Protein AF-A0A8T3X1F2-F1 (afdb_monomer_lite)

pLDDT: mean 77.16, std 10.31, range [45.75, 88.25]

Foldseek 3Di:
DVVVVLLVLLLVLLLQLLQVLLVVVVVVCVVVVHPDDVVVSVVSNVVLSVQLNVQSVVDPRDSVVSSVSSNVSVVVVVVVVCVVPVVVPPPPPPPPPDD

Sequence (99 aa):
MTELAIFMLTASAGFAGGLIRGLVGVLKQMRAGRKFRPRYFLLTLVMSGLIGLIAAMFVENDARFAVLAGYVGGDFIESLYKVRFREKYRPSNRKVRIP

Secondary structure (DSSP, 8-state):
-HHHHHHHHHHHHHHHHHHHHHHHHHHHHHHTTPPP-HHHHHHHHHHHHHHHHHHHHTS-S-HHHHHHHHHHHHHHHHHHHHHHTTTTT----------

Radius of gyration: 16.26 Å; chains: 1; bounding box: 48×30×37 Å

Structure (mmCIF, N/CA/C/O backbone):
data_AF-A0A8T3X1F2-F1
#
_entry.id   AF-A0A8T3X1F2-F1
#
loop_
_atom_site.group_PDB
_atom_site.id
_atom_site.type_symbol
_atom_site.label_atom_id
_atom_site.label_alt_id
_atom_site.label_comp_id
_atom_site.label_asym_id
_atom_site.label_entity_id
_atom_site.labe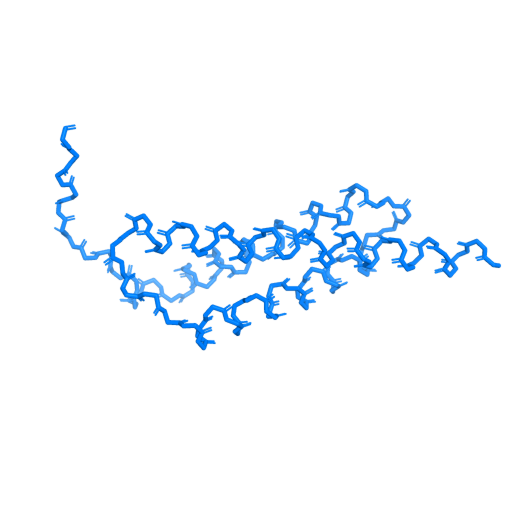l_seq_id
_atom_site.pdbx_PDB_ins_code
_atom_site.Cartn_x
_atom_site.Cartn_y
_atom_site.Cartn_z
_atom_site.occupancy
_atom_site.B_iso_or_equiv
_atom_site.auth_seq_id
_atom_site.auth_comp_id
_atom_site.auth_asym_id
_atom_site.auth_atom_id
_atom_site.pdbx_PDB_model_num
ATOM 1 N N . MET A 1 1 ? 21.633 -8.429 -18.172 1.00 59.72 1 MET A N 1
ATOM 2 C CA . MET A 1 1 ? 21.787 -7.712 -16.878 1.00 59.72 1 MET A CA 1
ATOM 3 C C . MET A 1 1 ? 20.743 -6.614 -16.682 1.00 59.72 1 MET A C 1
ATOM 5 O O . MET A 1 1 ? 20.344 -6.385 -15.550 1.00 59.72 1 MET A O 1
ATOM 9 N N . THR A 1 2 ? 20.269 -5.962 -17.747 1.00 76.12 2 THR A N 1
ATOM 10 C CA . THR A 1 2 ? 19.257 -4.892 -17.687 1.00 76.12 2 THR A CA 1
ATOM 11 C C . THR A 1 2 ? 17.869 -5.382 -17.264 1.00 76.12 2 THR A C 1
ATOM 13 O O . THR A 1 2 ? 17.245 -4.746 -16.425 1.00 76.12 2 THR A O 1
ATOM 16 N N . GLU A 1 3 ? 17.414 -6.539 -17.747 1.00 74.25 3 GLU A N 1
ATOM 17 C CA . GLU A 1 3 ? 16.069 -7.055 -17.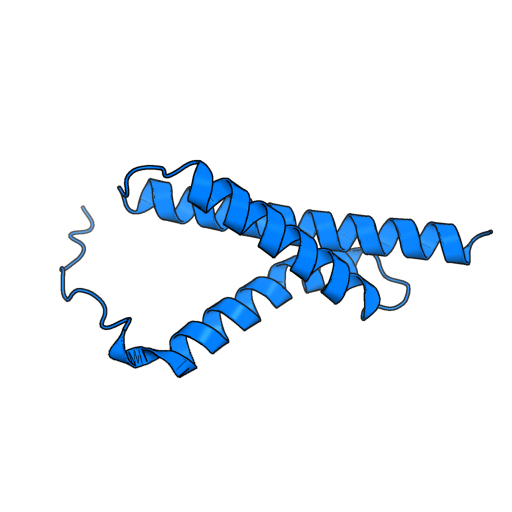428 1.00 74.25 3 GLU A CA 1
ATOM 18 C C . GLU A 1 3 ? 15.882 -7.393 -15.944 1.00 74.25 3 GLU A C 1
ATOM 20 O O . GLU A 1 3 ? 14.864 -7.049 -15.348 1.00 74.25 3 GLU A O 1
ATOM 25 N N . LEU A 1 4 ? 16.897 -7.989 -15.308 1.00 77.94 4 LEU A N 1
ATOM 26 C CA . LEU A 1 4 ? 16.855 -8.302 -13.878 1.00 77.94 4 LEU A CA 1
ATOM 27 C C . LEU A 1 4 ? 16.801 -7.026 -13.021 1.00 77.94 4 LEU A C 1
ATOM 29 O O . LEU A 1 4 ? 16.081 -6.970 -12.027 1.00 77.94 4 LEU A O 1
ATOM 33 N N . ALA A 1 5 ? 17.542 -5.988 -13.422 1.00 80.62 5 ALA A N 1
ATOM 34 C CA . ALA A 1 5 ? 17.546 -4.702 -12.734 1.00 80.62 5 ALA A CA 1
ATOM 35 C C . ALA A 1 5 ? 16.193 -3.988 -12.865 1.00 80.62 5 ALA A C 1
ATOM 37 O O . ALA A 1 5 ? 15.693 -3.445 -11.883 1.00 80.62 5 ALA A O 1
ATOM 38 N N . ILE A 1 6 ? 15.574 -4.039 -14.049 1.00 79.94 6 ILE A N 1
ATOM 39 C CA . ILE A 1 6 ? 14.245 -3.462 -14.277 1.00 79.94 6 ILE A CA 1
ATOM 40 C C . ILE A 1 6 ? 13.191 -4.213 -13.461 1.00 79.94 6 ILE A C 1
ATOM 42 O O . ILE A 1 6 ? 12.381 -3.572 -12.800 1.00 79.94 6 ILE A O 1
ATOM 46 N N . PHE A 1 7 ? 13.254 -5.546 -13.420 1.00 81.25 7 PHE A N 1
ATOM 47 C CA . PHE A 1 7 ? 12.361 -6.360 -12.596 1.00 81.25 7 PHE A CA 1
ATOM 48 C C . PHE A 1 7 ? 12.498 -6.051 -11.097 1.00 81.25 7 PHE A C 1
ATOM 50 O O . PHE A 1 7 ? 11.503 -5.891 -10.393 1.00 81.25 7 PHE A O 1
ATOM 57 N N . MET A 1 8 ? 13.727 -5.915 -10.586 1.00 82.31 8 MET A N 1
ATOM 58 C CA . MET A 1 8 ? 13.948 -5.526 -9.188 1.00 82.31 8 MET A CA 1
ATOM 59 C C . MET A 1 8 ? 13.445 -4.105 -8.892 1.00 82.31 8 MET A C 1
ATOM 61 O O . MET A 1 8 ? 12.895 -3.847 -7.815 1.00 82.31 8 MET A O 1
ATOM 65 N N . LEU A 1 9 ? 13.590 -3.184 -9.847 1.00 84.38 9 LEU A N 1
ATOM 66 C CA . LEU A 1 9 ? 13.096 -1.814 -9.737 1.00 84.38 9 LEU A CA 1
ATOM 67 C C . LEU A 1 9 ? 11.560 -1.764 -9.722 1.00 84.38 9 LEU A C 1
ATOM 69 O O . LEU A 1 9 ? 10.984 -1.107 -8.860 1.00 84.38 9 LEU A O 1
ATOM 73 N N . THR A 1 10 ? 10.884 -2.471 -10.630 1.00 83.75 10 THR A N 1
ATOM 74 C CA . THR A 1 10 ? 9.414 -2.505 -10.681 1.00 83.75 10 THR A CA 1
ATOM 75 C C . THR A 1 10 ? 8.835 -3.223 -9.464 1.00 83.75 10 THR A C 1
ATOM 77 O O . THR A 1 10 ? 7.890 -2.719 -8.858 1.00 83.75 10 THR A O 1
ATOM 80 N N . ALA A 1 11 ? 9.436 -4.333 -9.024 1.00 83.56 11 ALA A N 1
ATOM 81 C CA . ALA A 1 11 ? 9.014 -5.053 -7.823 1.00 83.56 11 ALA A CA 1
ATOM 82 C C . ALA A 1 11 ? 9.124 -4.187 -6.554 1.00 83.56 11 ALA A C 1
ATOM 84 O O . ALA A 1 11 ? 8.170 -4.088 -5.778 1.00 83.56 11 ALA A O 1
ATOM 85 N N . SER A 1 12 ? 10.260 -3.510 -6.353 1.00 84.94 12 SER A N 1
ATOM 86 C CA . SER A 1 12 ? 10.445 -2.603 -5.210 1.00 84.94 12 SER A CA 1
ATOM 87 C C . SER A 1 12 ? 9.522 -1.380 -5.279 1.00 84.94 12 SER A C 1
ATOM 89 O O . SER A 1 12 ? 8.972 -0.971 -4.254 1.00 84.94 12 SER A O 1
ATOM 91 N N . ALA A 1 13 ? 9.267 -0.853 -6.478 1.00 85.94 13 ALA A N 1
ATOM 92 C CA . ALA A 1 13 ? 8.299 0.210 -6.726 1.00 85.94 13 ALA A CA 1
ATOM 93 C C . ALA A 1 13 ? 6.861 -0.198 -6.346 1.00 85.94 13 ALA A C 1
ATOM 95 O O . ALA A 1 13 ? 6.195 0.514 -5.589 1.00 85.94 13 ALA A O 1
ATOM 96 N N . GLY A 1 14 ? 6.381 -1.364 -6.790 1.00 84.44 14 GLY A N 1
ATOM 97 C CA . GLY A 1 14 ? 5.055 -1.856 -6.403 1.00 84.44 14 GLY A CA 1
ATOM 98 C C . GLY A 1 14 ? 4.938 -2.152 -4.916 1.00 84.44 14 GLY A C 1
ATOM 99 O O . GLY A 1 14 ? 3.937 -1.789 -4.295 1.00 84.44 14 GLY A O 1
ATOM 100 N N . PHE A 1 15 ? 5.984 -2.723 -4.310 1.00 86.81 15 PHE A N 1
ATOM 101 C CA . PHE A 1 15 ? 6.052 -2.905 -2.861 1.00 86.81 15 PHE A CA 1
ATOM 102 C C . PHE A 1 15 ? 5.920 -1.569 -2.119 1.00 86.81 15 PHE A C 1
ATOM 104 O O . PHE A 1 15 ? 5.118 -1.458 -1.191 1.00 86.81 15 PHE A O 1
ATOM 111 N N . ALA A 1 16 ? 6.640 -0.532 -2.559 1.00 88.19 16 ALA A N 1
ATOM 112 C CA . ALA A 1 16 ? 6.553 0.809 -1.986 1.00 88.19 16 ALA A CA 1
ATOM 113 C C . ALA A 1 16 ? 5.138 1.401 -2.117 1.00 88.19 16 ALA A C 1
ATOM 115 O O . ALA A 1 16 ? 4.604 1.924 -1.137 1.00 88.19 16 ALA A O 1
ATOM 116 N N . GLY A 1 17 ? 4.488 1.251 -3.276 1.00 85.12 17 GLY A N 1
ATOM 117 C CA . GLY A 1 17 ? 3.084 1.638 -3.471 1.00 85.12 17 GLY A CA 1
ATOM 118 C C . GLY A 1 17 ? 2.130 0.920 -2.509 1.00 85.12 17 GLY A C 1
ATOM 119 O O . GLY A 1 17 ? 1.268 1.546 -1.883 1.00 85.12 17 GLY A O 1
ATOM 120 N N . GLY A 1 18 ? 2.348 -0.381 -2.309 1.00 86.25 18 GLY A N 1
ATOM 121 C CA . GLY A 1 18 ? 1.657 -1.188 -1.307 1.00 86.25 18 GLY A CA 1
ATOM 122 C C . GLY A 1 18 ? 1.875 -0.677 0.122 1.00 86.25 18 GLY A C 1
ATOM 123 O O . GLY A 1 18 ? 0.920 -0.517 0.882 1.00 86.25 18 GLY A O 1
ATOM 124 N N . LEU A 1 19 ? 3.104 -0.343 0.512 1.00 88.25 19 LEU A N 1
ATOM 125 C CA . LEU A 1 19 ? 3.383 0.196 1.848 1.00 88.25 19 LEU A CA 1
ATOM 126 C C . LEU A 1 19 ? 2.714 1.556 2.091 1.00 88.25 19 LEU A C 1
ATOM 128 O O . LEU A 1 19 ? 2.133 1.761 3.161 1.00 88.25 19 LEU A O 1
ATOM 132 N N . ILE A 1 20 ? 2.735 2.459 1.102 1.00 87.50 20 ILE A N 1
ATOM 133 C CA . ILE A 1 20 ? 2.075 3.775 1.178 1.00 87.50 20 ILE A CA 1
ATOM 134 C C . ILE A 1 20 ? 0.586 3.598 1.481 1.00 87.50 20 ILE A C 1
ATOM 136 O O . ILE A 1 20 ? 0.045 4.247 2.377 1.00 87.50 20 ILE A O 1
ATOM 140 N N . ARG A 1 21 ? -0.077 2.661 0.801 1.00 84.88 21 ARG A N 1
ATOM 141 C CA . ARG A 1 21 ? -1.475 2.326 1.078 1.00 84.88 21 ARG A CA 1
ATOM 142 C C . ARG A 1 21 ? -1.681 1.834 2.515 1.00 84.88 21 ARG A C 1
ATOM 144 O O . ARG A 1 21 ? -2.612 2.280 3.188 1.00 84.88 21 ARG A O 1
ATOM 151 N N . GLY A 1 22 ? -0.820 0.936 2.995 1.00 83.12 22 GLY A N 1
ATOM 152 C CA . GLY A 1 22 ? -0.872 0.433 4.371 1.00 83.12 22 GLY A CA 1
ATOM 153 C C . GLY A 1 22 ? -0.770 1.561 5.405 1.00 83.12 22 GLY A C 1
ATOM 154 O O . GLY A 1 22 ? -1.543 1.599 6.365 1.00 83.12 22 GLY A O 1
ATOM 155 N N . LEU A 1 23 ? 0.119 2.530 5.163 1.00 85.12 23 LEU A N 1
ATOM 156 C CA . LEU A 1 23 ? 0.280 3.735 5.983 1.00 85.12 23 LEU A CA 1
ATOM 157 C C . LEU A 1 23 ? -0.967 4.633 5.952 1.00 85.12 23 LEU A C 1
ATOM 159 O O . LEU A 1 23 ? -1.449 5.057 7.005 1.00 85.12 23 LEU A O 1
ATOM 163 N N . VAL A 1 24 ? -1.546 4.875 4.773 1.00 84.75 24 VAL A N 1
ATOM 164 C CA . VAL A 1 24 ? -2.800 5.639 4.634 1.00 84.75 24 VAL A CA 1
ATOM 165 C C . VAL A 1 24 ? -3.948 4.955 5.390 1.00 84.75 24 VAL A C 1
ATOM 167 O O . VAL A 1 24 ? -4.735 5.625 6.065 1.00 84.75 24 VAL A O 1
ATOM 170 N N . GLY A 1 25 ? -4.013 3.620 5.353 1.00 79.75 25 GLY A N 1
ATOM 171 C CA . GLY A 1 25 ? -4.981 2.825 6.113 1.00 79.75 25 GLY A CA 1
ATOM 172 C C . GLY A 1 25 ? -4.893 3.057 7.626 1.00 79.75 25 GLY A C 1
ATOM 173 O O . GLY A 1 25 ? -5.919 3.233 8.290 1.00 79.75 25 GLY A O 1
ATOM 174 N N . VAL A 1 26 ? -3.677 3.148 8.172 1.00 79.94 26 VAL A N 1
ATOM 175 C CA . VAL A 1 26 ? -3.459 3.497 9.586 1.00 79.94 26 VAL A CA 1
ATOM 176 C C . VAL A 1 26 ? -3.899 4.907 9.893 1.00 79.94 26 VAL A C 1
ATOM 178 O O . VAL A 1 26 ? -4.611 5.119 10.874 1.00 79.94 26 VAL A O 1
ATOM 181 N N . LEU A 1 27 ? -3.496 5.869 9.065 1.00 82.12 27 LEU A N 1
ATOM 182 C CA . LEU A 1 27 ? -3.811 7.272 9.296 1.00 82.12 27 LEU A CA 1
ATOM 183 C C . LEU A 1 27 ? -5.331 7.482 9.335 1.00 82.12 27 LEU A C 1
ATOM 185 O O . LEU A 1 27 ? -5.854 8.198 10.191 1.00 82.12 27 LEU A O 1
ATOM 189 N N . LYS A 1 28 ? -6.062 6.766 8.474 1.00 80.69 28 LYS A N 1
ATOM 190 C CA . LYS A 1 28 ? -7.527 6.711 8.472 1.00 80.69 28 LYS A CA 1
ATOM 191 C C . LYS A 1 28 ? -8.092 6.118 9.765 1.00 80.69 28 LYS A C 1
ATOM 193 O O . LYS A 1 28 ? -9.069 6.638 10.302 1.00 80.69 28 LYS A O 1
ATOM 198 N N . GLN A 1 29 ? -7.484 5.056 10.290 1.00 78.31 29 GLN A N 1
ATOM 199 C CA . GLN A 1 29 ? -7.910 4.431 11.542 1.00 78.31 29 GLN A CA 1
ATOM 200 C C . GLN A 1 29 ? -7.633 5.312 12.770 1.00 78.31 29 GLN A C 1
ATOM 202 O O . GLN A 1 29 ? -8.478 5.374 13.667 1.00 78.31 29 GLN A O 1
ATOM 207 N N . MET A 1 30 ? -6.504 6.026 12.783 1.00 77.38 30 MET A N 1
ATOM 208 C CA . MET A 1 30 ? -6.169 7.013 13.813 1.00 77.38 30 MET A CA 1
ATOM 209 C C . MET A 1 30 ? -7.152 8.188 13.793 1.00 77.38 30 MET A C 1
ATOM 211 O O . MET A 1 30 ? -7.701 8.536 14.835 1.00 77.38 30 MET A O 1
ATOM 215 N N . ARG A 1 31 ? -7.464 8.735 12.607 1.00 78.38 31 ARG A N 1
ATOM 216 C CA . ARG A 1 31 ? -8.484 9.791 12.446 1.00 78.38 31 ARG A CA 1
ATOM 217 C C . ARG A 1 31 ? -9.882 9.343 12.875 1.00 78.38 31 ARG A C 1
ATOM 219 O O . ARG A 1 31 ? -10.654 10.149 13.375 1.00 78.38 31 ARG A O 1
ATOM 226 N N . ALA A 1 32 ? -10.207 8.059 12.723 1.00 75.62 32 ALA A N 1
ATOM 227 C CA . ALA A 1 32 ? -11.483 7.495 13.163 1.00 75.62 32 ALA A CA 1
ATOM 228 C C . ALA A 1 32 ? -11.574 7.254 14.688 1.00 75.62 32 ALA A C 1
ATOM 230 O O . ALA A 1 32 ? -12.559 6.673 15.150 1.00 75.62 32 ALA A O 1
ATOM 231 N N . GLY A 1 33 ? -10.553 7.634 15.472 1.00 71.44 33 GLY A N 1
ATOM 232 C CA . GLY A 1 33 ? -10.540 7.487 16.932 1.00 71.44 33 GLY A CA 1
ATOM 233 C C . GLY A 1 33 ? -10.520 6.033 17.415 1.00 71.44 33 GLY A C 1
ATOM 234 O O . GLY A 1 33 ? -10.890 5.744 18.553 1.00 71.44 33 GLY A O 1
ATOM 235 N N . ARG A 1 34 ? -10.133 5.078 16.557 1.00 72.25 34 ARG A N 1
ATOM 236 C CA . ARG A 1 34 ? -10.052 3.661 16.936 1.00 72.25 34 ARG A CA 1
ATOM 237 C C . ARG A 1 34 ? -8.713 3.371 17.604 1.00 72.25 34 ARG A C 1
ATOM 239 O O . ARG A 1 34 ? -7.673 3.804 17.121 1.00 72.25 34 ARG A O 1
ATOM 246 N N . LYS A 1 35 ? -8.734 2.562 18.673 1.00 74.69 35 LYS A N 1
ATOM 247 C CA . LYS A 1 35 ? -7.515 2.086 19.349 1.00 74.69 35 LYS A CA 1
ATOM 248 C C . LYS A 1 35 ? -6.557 1.466 18.325 1.00 74.69 35 LYS A C 1
ATOM 250 O O . LYS A 1 35 ? -6.946 0.550 17.592 1.00 74.69 35 LYS A O 1
ATOM 255 N N . PHE A 1 36 ? -5.326 1.969 18.287 1.00 74.62 36 PHE A N 1
ATOM 256 C CA . PHE A 1 36 ? -4.272 1.448 17.425 1.00 74.62 36 PHE A CA 1
ATOM 257 C C . PHE A 1 36 ? -3.940 0.016 17.852 1.00 74.62 36 PHE A C 1
ATOM 259 O O . PHE A 1 36 ? -3.573 -0.238 18.999 1.00 74.62 36 PHE A O 1
ATOM 266 N N . ARG A 1 37 ? -4.131 -0.942 16.941 1.00 79.25 37 ARG A N 1
ATOM 267 C CA . ARG A 1 37 ? -3.790 -2.351 17.164 1.00 79.25 37 ARG A CA 1
ATOM 268 C C . ARG A 1 37 ? -2.537 -2.665 16.345 1.00 79.25 37 ARG A C 1
ATOM 270 O O . ARG A 1 37 ? -2.683 -2.954 15.158 1.00 79.25 37 ARG A O 1
ATOM 277 N N . PRO A 1 38 ? -1.333 -2.648 16.941 1.00 74.81 38 PRO A N 1
ATOM 278 C CA . PRO A 1 38 ? -0.077 -2.792 16.200 1.00 74.81 38 PRO A CA 1
ATOM 279 C C . PRO A 1 38 ? 0.011 -4.117 15.432 1.00 74.81 38 PRO A C 1
ATOM 281 O O . PRO A 1 38 ? 0.511 -4.144 14.316 1.00 74.81 38 PRO A O 1
ATOM 284 N N . ARG A 1 39 ? -0.572 -5.203 15.965 1.00 77.81 39 ARG A N 1
ATOM 285 C CA . ARG A 1 39 ? -0.674 -6.493 15.255 1.00 77.81 39 ARG A CA 1
ATOM 286 C C . ARG A 1 39 ? -1.494 -6.396 13.965 1.00 77.81 39 ARG A C 1
ATOM 288 O O . ARG A 1 39 ? -1.096 -6.929 12.939 1.00 77.81 39 ARG A O 1
ATOM 295 N N . TYR A 1 40 ? -2.633 -5.703 14.013 1.00 75.38 40 TYR A N 1
ATOM 296 C CA . TYR A 1 40 ? -3.499 -5.515 12.846 1.00 75.38 40 TYR A CA 1
ATOM 297 C C . TYR A 1 40 ? -2.851 -4.582 11.821 1.00 75.38 40 TYR A C 1
ATOM 299 O O . TYR A 1 40 ? -2.951 -4.817 10.620 1.00 75.38 40 TYR A O 1
ATOM 307 N N . PHE A 1 41 ? -2.140 -3.560 12.298 1.00 79.06 41 PHE A N 1
ATOM 308 C CA . PHE A 1 41 ? -1.333 -2.695 11.449 1.00 79.06 41 PHE A CA 1
ATOM 309 C C . PHE A 1 41 ? -0.250 -3.481 10.710 1.00 79.06 41 PHE A C 1
ATOM 311 O O . PHE A 1 41 ? -0.196 -3.407 9.489 1.00 79.06 41 PHE A O 1
ATOM 318 N N . LEU A 1 42 ? 0.561 -4.259 11.430 1.00 80.88 42 LEU A N 1
ATOM 319 C CA . LEU A 1 42 ? 1.658 -5.013 10.833 1.00 80.88 42 LEU A CA 1
ATOM 320 C C . LEU A 1 42 ? 1.143 -6.001 9.780 1.00 80.88 42 LEU A C 1
ATOM 322 O O . LEU A 1 42 ? 1.678 -6.055 8.679 1.00 80.88 42 LEU A O 1
ATOM 326 N N . LEU A 1 43 ? 0.046 -6.707 10.077 1.00 83.00 43 LEU A N 1
ATOM 327 C CA . LEU A 1 43 ? -0.617 -7.586 9.110 1.00 83.00 43 LEU A CA 1
ATOM 328 C C . LEU A 1 43 ? -1.107 -6.820 7.877 1.00 83.00 43 LEU A C 1
ATOM 330 O O . LEU A 1 43 ? -0.892 -7.268 6.757 1.00 83.00 43 LEU A O 1
ATOM 334 N N . THR A 1 44 ? -1.729 -5.654 8.0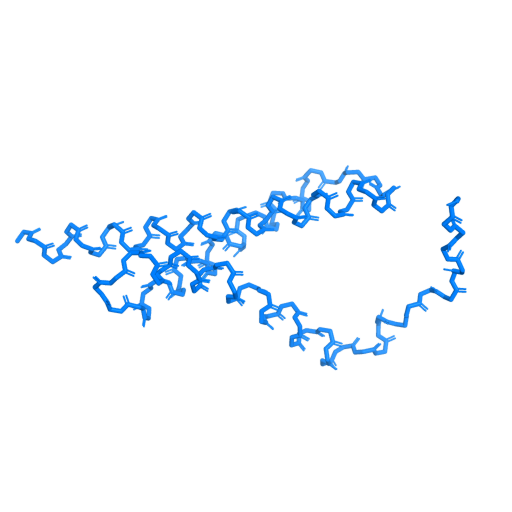68 1.00 82.44 44 THR A N 1
ATOM 335 C CA . THR A 1 44 ? -2.213 -4.825 6.953 1.00 82.44 44 THR A CA 1
ATOM 336 C C . THR A 1 44 ? -1.052 -4.316 6.100 1.00 82.44 44 THR A C 1
ATOM 338 O O . THR A 1 44 ? -1.138 -4.333 4.878 1.00 82.44 44 THR A O 1
ATOM 341 N N . LEU A 1 45 ? 0.047 -3.900 6.729 1.00 85.06 45 LEU A N 1
ATOM 342 C CA . LEU A 1 45 ? 1.234 -3.388 6.054 1.00 85.06 45 LEU A CA 1
ATOM 343 C C . LEU A 1 45 ? 1.930 -4.482 5.231 1.00 85.06 45 LEU A C 1
ATOM 345 O O . LEU A 1 45 ? 2.231 -4.262 4.061 1.00 85.06 45 LEU A O 1
ATOM 349 N N . VAL A 1 46 ? 2.107 -5.674 5.812 1.00 85.19 46 VAL A N 1
ATOM 350 C CA . VAL A 1 46 ? 2.693 -6.839 5.130 1.00 85.19 46 VAL A CA 1
ATOM 351 C C . VAL A 1 46 ? 1.817 -7.286 3.962 1.00 85.19 46 VAL A C 1
ATOM 353 O O . VAL A 1 46 ? 2.319 -7.459 2.855 1.00 85.19 46 VAL A O 1
ATOM 356 N N . MET A 1 47 ? 0.504 -7.414 4.171 1.00 84.44 47 MET A N 1
ATOM 357 C CA . MET A 1 47 ? -0.424 -7.809 3.106 1.00 84.44 47 MET A CA 1
ATOM 358 C C . MET A 1 47 ? -0.463 -6.783 1.975 1.00 84.44 47 MET A C 1
ATOM 360 O O . MET A 1 47 ? -0.454 -7.154 0.806 1.00 84.44 47 MET A O 1
ATOM 364 N N . SER A 1 48 ? -0.452 -5.492 2.308 1.00 85.12 48 SER A N 1
ATOM 365 C CA . SER A 1 48 ? -0.435 -4.420 1.314 1.00 85.12 48 SER A CA 1
ATOM 366 C C . SER A 1 48 ? 0.861 -4.416 0.498 1.00 85.12 48 SER A C 1
ATOM 368 O O . SER A 1 48 ? 0.814 -4.268 -0.720 1.00 85.12 48 SER A O 1
ATOM 370 N N . GLY A 1 49 ? 2.010 -4.656 1.136 1.00 85.31 49 GLY A N 1
ATOM 371 C CA . GLY A 1 49 ? 3.285 -4.839 0.441 1.00 85.31 49 GLY A CA 1
ATOM 372 C C . GLY A 1 49 ? 3.288 -6.054 -0.495 1.00 85.31 49 GLY A C 1
ATOM 373 O O . GLY A 1 49 ? 3.711 -5.934 -1.642 1.00 85.31 49 GLY A O 1
ATOM 374 N N . LEU A 1 50 ? 2.759 -7.202 -0.055 1.00 87.88 50 LEU A N 1
ATOM 375 C CA . LEU A 1 50 ? 2.641 -8.408 -0.889 1.00 87.88 50 LEU A CA 1
ATOM 376 C C . LEU A 1 50 ? 1.747 -8.183 -2.115 1.00 87.88 50 LEU A C 1
ATOM 378 O O . LEU A 1 50 ? 2.123 -8.553 -3.224 1.00 87.88 50 LEU A O 1
ATOM 382 N N . ILE A 1 51 ? 0.593 -7.534 -1.932 1.00 86.44 51 ILE A N 1
ATOM 383 C CA . ILE A 1 51 ? -0.295 -7.157 -3.042 1.00 86.44 51 ILE A CA 1
ATOM 384 C C . ILE A 1 51 ? 0.432 -6.206 -3.999 1.00 86.44 51 ILE A C 1
ATOM 386 O O . ILE A 1 51 ? 0.318 -6.359 -5.211 1.00 86.44 51 ILE A O 1
ATOM 390 N N . GLY A 1 52 ? 1.215 -5.266 -3.464 1.00 84.12 52 GLY A N 1
ATOM 391 C CA . GLY A 1 52 ? 2.042 -4.354 -4.249 1.00 84.12 52 GLY A CA 1
ATOM 392 C C . GLY A 1 52 ? 3.101 -5.054 -5.100 1.00 84.12 52 GLY A C 1
ATOM 393 O O . GLY A 1 52 ? 3.259 -4.723 -6.273 1.00 84.12 52 GLY A O 1
ATOM 394 N N . LEU A 1 53 ? 3.779 -6.059 -4.540 1.00 84.94 53 LEU A N 1
ATOM 395 C CA . LEU A 1 53 ? 4.729 -6.904 -5.273 1.00 84.94 53 LEU A CA 1
ATOM 396 C C . LEU A 1 53 ? 4.046 -7.675 -6.399 1.00 84.94 53 LEU A C 1
ATOM 398 O O . LEU A 1 53 ? 4.536 -7.666 -7.523 1.00 84.94 53 LEU A O 1
ATOM 402 N N . ILE A 1 54 ? 2.907 -8.307 -6.106 1.00 84.12 54 ILE A N 1
ATOM 403 C CA . ILE A 1 54 ? 2.139 -9.049 -7.109 1.00 84.12 54 ILE A CA 1
ATOM 404 C C . ILE A 1 54 ? 1.698 -8.101 -8.226 1.00 84.12 54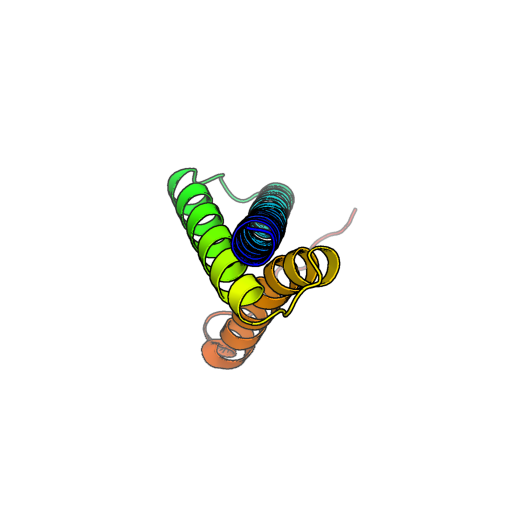 ILE A C 1
ATOM 406 O O . ILE A 1 54 ? 1.905 -8.408 -9.391 1.00 84.12 54 ILE A O 1
ATOM 410 N N . ALA A 1 55 ? 1.158 -6.928 -7.889 1.00 82.94 55 ALA A N 1
ATOM 411 C CA . ALA A 1 55 ? 0.724 -5.940 -8.873 1.00 82.94 55 ALA A CA 1
ATOM 412 C C . ALA A 1 55 ? 1.876 -5.458 -9.770 1.00 82.94 55 ALA A C 1
ATOM 414 O O . ALA A 1 55 ? 1.685 -5.322 -10.975 1.00 82.94 55 ALA A O 1
ATOM 415 N N . ALA A 1 56 ? 3.076 -5.263 -9.216 1.00 82.19 56 ALA A N 1
ATOM 416 C CA . ALA A 1 56 ? 4.260 -4.904 -9.995 1.00 82.19 56 ALA A CA 1
ATOM 417 C C . ALA A 1 56 ? 4.699 -5.981 -10.993 1.00 82.19 56 ALA A C 1
ATOM 419 O O . ALA A 1 56 ? 5.225 -5.629 -12.044 1.00 82.19 56 ALA A O 1
ATOM 420 N N . MET A 1 57 ? 4.473 -7.267 -10.705 1.00 81.00 57 MET A N 1
ATOM 421 C CA . MET A 1 57 ? 4.799 -8.350 -11.645 1.00 81.00 57 MET A CA 1
ATOM 422 C C . MET A 1 57 ? 3.944 -8.304 -12.918 1.00 81.00 57 MET A C 1
ATOM 424 O O . MET A 1 57 ? 4.368 -8.816 -13.947 1.00 81.00 57 MET A O 1
ATOM 428 N N . PHE A 1 58 ? 2.761 -7.684 -12.857 1.00 79.94 58 PHE A N 1
ATOM 429 C CA . PHE A 1 58 ? 1.871 -7.505 -14.008 1.00 79.94 58 PHE A CA 1
ATOM 430 C C . PHE A 1 58 ? 2.119 -6.198 -14.774 1.00 79.94 58 PHE A C 1
ATOM 432 O O . PHE A 1 58 ? 1.469 -5.964 -15.791 1.00 79.94 58 PHE A O 1
ATOM 439 N N . VAL A 1 59 ? 3.025 -5.335 -14.302 1.00 78.06 59 VAL A N 1
ATOM 440 C CA . VAL A 1 59 ? 3.364 -4.076 -14.973 1.00 78.06 59 VAL A CA 1
ATOM 441 C C . VAL A 1 59 ? 4.692 -4.233 -15.700 1.00 78.06 59 VAL A C 1
ATOM 443 O O . VAL A 1 59 ? 5.750 -4.353 -15.083 1.00 78.06 59 VAL A O 1
ATOM 446 N N . GLU A 1 60 ? 4.646 -4.188 -17.027 1.00 73.62 60 GLU A N 1
ATOM 447 C CA . GLU A 1 60 ? 5.851 -4.252 -17.849 1.00 73.62 60 GLU A CA 1
ATOM 448 C C . GLU A 1 60 ? 6.599 -2.914 -17.857 1.00 73.62 60 GLU A C 1
ATOM 450 O O . GLU A 1 60 ? 6.032 -1.870 -18.171 1.00 73.62 60 GLU A O 1
ATOM 455 N N . ASN A 1 61 ? 7.898 -2.975 -17.541 1.00 65.69 61 ASN A N 1
ATOM 456 C CA . ASN A 1 61 ? 8.938 -1.971 -17.814 1.00 65.69 61 ASN A CA 1
ATOM 457 C C . ASN A 1 61 ? 8.696 -0.511 -17.372 1.00 65.69 61 ASN A C 1
ATOM 459 O O . ASN A 1 61 ? 9.527 0.347 -17.667 1.00 65.69 61 ASN A O 1
ATOM 463 N N . 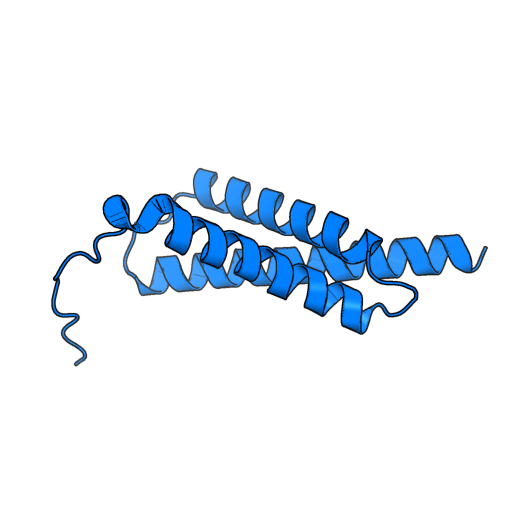ASP A 1 62 ? 7.646 -0.212 -16.605 1.00 79.19 62 ASP A N 1
ATOM 464 C CA . ASP A 1 62 ? 7.419 1.121 -16.046 1.00 79.19 62 ASP A CA 1
ATOM 465 C C . ASP A 1 62 ? 7.250 1.079 -14.520 1.00 79.19 62 ASP A C 1
ATOM 467 O O . ASP A 1 62 ? 6.205 0.731 -13.964 1.00 79.19 62 ASP A O 1
ATOM 471 N N . ALA A 1 63 ? 8.311 1.487 -13.820 1.00 75.69 63 ALA A N 1
ATOM 472 C CA . ALA A 1 63 ? 8.327 1.569 -12.365 1.00 75.69 63 ALA A CA 1
ATOM 473 C C . ALA A 1 63 ? 7.276 2.547 -11.814 1.00 75.69 63 ALA A C 1
ATOM 475 O O . ALA A 1 63 ? 6.760 2.327 -10.720 1.00 75.69 63 ALA A O 1
ATOM 476 N N . ARG A 1 64 ? 6.907 3.601 -12.555 1.00 79.38 64 ARG A N 1
ATOM 477 C CA . ARG A 1 64 ? 5.877 4.561 -12.125 1.00 79.38 64 ARG A CA 1
ATOM 478 C C . ARG A 1 64 ? 4.513 3.887 -12.102 1.00 79.38 64 ARG A C 1
ATOM 480 O O . ARG A 1 64 ? 3.784 4.009 -11.117 1.00 79.38 64 ARG A O 1
ATOM 487 N N . PHE A 1 65 ? 4.202 3.124 -13.148 1.00 80.44 65 PHE A N 1
ATOM 488 C CA . PHE A 1 65 ? 2.989 2.313 -13.181 1.00 80.44 65 PHE A CA 1
ATOM 489 C C . PHE A 1 65 ? 3.015 1.206 -12.129 1.00 80.44 65 PHE A C 1
ATOM 491 O O . PHE A 1 65 ? 1.975 0.939 -11.539 1.00 80.44 65 PHE A O 1
ATOM 498 N N . ALA A 1 66 ? 4.175 0.621 -11.817 1.00 80.94 66 ALA A N 1
ATOM 499 C CA . ALA A 1 66 ? 4.286 -0.401 -10.779 1.00 80.94 66 ALA A CA 1
ATOM 500 C C . ALA A 1 66 ? 3.917 0.144 -9.384 1.00 80.94 66 ALA A C 1
ATOM 502 O O . ALA A 1 66 ? 3.132 -0.486 -8.672 1.00 80.94 66 ALA A O 1
ATOM 503 N N . VAL A 1 67 ? 4.393 1.348 -9.015 1.00 78.62 67 VAL A N 1
ATOM 504 C CA . VAL A 1 67 ? 3.980 2.026 -7.764 1.00 78.62 67 VAL A CA 1
ATOM 505 C C . VAL A 1 67 ? 2.464 2.237 -7.734 1.00 78.62 67 VAL A C 1
ATOM 507 O O . VAL A 1 67 ? 1.805 1.916 -6.740 1.00 78.62 67 VAL A O 1
ATOM 510 N N . LEU A 1 68 ? 1.901 2.782 -8.818 1.00 84.25 68 LEU A N 1
ATOM 511 C CA . LEU A 1 68 ? 0.470 3.073 -8.912 1.00 84.25 68 LEU A CA 1
ATOM 512 C C . LEU A 1 68 ? -0.367 1.795 -8.842 1.00 84.25 68 LEU A C 1
ATOM 514 O O . LEU A 1 68 ? -1.342 1.750 -8.097 1.00 84.25 68 LEU A O 1
ATOM 518 N N . ALA A 1 69 ? 0.040 0.745 -9.552 1.00 84.44 69 ALA A N 1
ATOM 519 C CA . ALA A 1 69 ? -0.618 -0.552 -9.544 1.00 84.44 69 ALA A CA 1
ATOM 520 C C . ALA A 1 69 ? -0.618 -1.168 -8.141 1.00 84.44 69 ALA A C 1
ATOM 522 O O . ALA A 1 69 ? -1.649 -1.673 -7.699 1.00 84.44 69 ALA A O 1
ATOM 523 N N . GLY A 1 70 ? 0.487 -1.058 -7.397 1.00 82.81 70 GLY A N 1
ATOM 524 C CA . GLY A 1 70 ? 0.543 -1.532 -6.016 1.00 82.81 70 GLY A CA 1
ATOM 525 C C . GLY A 1 70 ? -0.370 -0.753 -5.065 1.00 82.81 70 GLY A C 1
ATOM 526 O O . GLY A 1 70 ? -1.069 -1.349 -4.243 1.00 82.81 70 GLY A O 1
ATOM 527 N N . TYR A 1 71 ? -0.429 0.574 -5.204 1.00 84.75 71 TYR A N 1
ATOM 528 C CA . TYR A 1 71 ? -1.309 1.415 -4.387 1.00 84.75 71 TYR A CA 1
ATOM 529 C C . TYR A 1 71 ? -2.800 1.193 -4.707 1.00 84.75 71 TYR A C 1
ATOM 531 O O . TYR A 1 71 ? -3.614 0.977 -3.802 1.00 84.75 71 TYR A O 1
ATOM 539 N N . VAL A 1 72 ? -3.159 1.214 -5.995 1.00 85.56 72 VAL A N 1
ATOM 540 C CA . VAL A 1 72 ? -4.540 1.075 -6.487 1.00 85.56 72 VAL A CA 1
ATOM 541 C C . VAL A 1 72 ? -5.044 -0.359 -6.342 1.00 85.56 72 VAL A C 1
ATOM 543 O O . VAL A 1 72 ? -6.194 -0.561 -5.960 1.00 85.56 72 VAL A O 1
ATOM 546 N N . GLY A 1 73 ? -4.195 -1.364 -6.571 1.00 79.62 73 GLY A N 1
ATOM 547 C CA . GLY A 1 73 ? -4.563 -2.780 -6.484 1.00 79.62 73 GLY A CA 1
ATOM 548 C C . GLY A 1 73 ? -5.060 -3.176 -5.096 1.00 79.62 73 GLY A C 1
ATOM 549 O O . GLY A 1 73 ? -6.070 -3.868 -4.960 1.00 79.62 73 GLY A O 1
ATOM 550 N N . GLY A 1 74 ? -4.430 -2.659 -4.040 1.00 78.31 74 GLY A N 1
ATOM 551 C CA . GLY A 1 74 ? -4.953 -2.872 -2.697 1.00 78.31 74 GLY A CA 1
ATOM 552 C C . GLY A 1 74 ? -6.324 -2.212 -2.483 1.00 78.31 74 GLY A C 1
ATOM 553 O O . GLY A 1 74 ? -7.153 -2.766 -1.757 1.00 78.31 74 GLY A O 1
ATOM 554 N N . ASP A 1 75 ? -6.578 -1.043 -3.090 1.00 82.12 75 ASP A N 1
ATOM 555 C CA . ASP A 1 75 ? -7.847 -0.299 -2.945 1.00 82.12 75 ASP A CA 1
ATOM 556 C C . ASP A 1 75 ? -8.988 -0.968 -3.681 1.00 82.12 75 ASP A C 1
ATOM 558 O O . ASP A 1 75 ? -10.108 -1.058 -3.172 1.00 82.12 75 ASP A O 1
ATOM 562 N N . PHE A 1 76 ? -8.657 -1.531 -4.835 1.00 82.50 76 PHE A N 1
ATOM 563 C CA . PHE A 1 76 ? -9.532 -2.390 -5.595 1.00 82.50 76 PHE A CA 1
ATOM 564 C C . PHE A 1 76 ? -9.988 -3.597 -4.764 1.00 82.50 76 PHE A C 1
ATOM 566 O O . PHE A 1 76 ? -11.191 -3.822 -4.636 1.00 82.50 76 PHE A O 1
ATOM 573 N N . ILE A 1 77 ? -9.065 -4.317 -4.109 1.00 79.62 77 ILE A N 1
ATOM 574 C CA . ILE A 1 77 ? -9.410 -5.463 -3.246 1.00 79.62 77 ILE A CA 1
ATOM 575 C C . ILE A 1 77 ? -10.278 -5.030 -2.055 1.00 79.62 77 ILE A C 1
ATOM 577 O O . ILE A 1 77 ? -11.260 -5.701 -1.731 1.00 79.62 77 ILE A O 1
ATOM 581 N N . GLU A 1 78 ? -9.969 -3.902 -1.408 1.00 80.19 78 GLU A N 1
ATOM 582 C CA . GLU A 1 78 ? -10.794 -3.386 -0.305 1.00 80.19 78 GLU A CA 1
ATOM 583 C C . GLU A 1 78 ? -12.207 -3.019 -0.775 1.00 80.19 78 GLU A C 1
ATOM 585 O O . GLU A 1 78 ? -13.192 -3.306 -0.089 1.00 80.19 78 GLU A O 1
ATOM 590 N N . SER A 1 79 ? -12.318 -2.393 -1.943 1.00 81.31 79 SER A N 1
ATOM 591 C CA . SER A 1 79 ? -13.597 -2.015 -2.537 1.00 81.31 79 SER A CA 1
ATOM 592 C C . SER A 1 79 ? -14.415 -3.246 -2.925 1.00 81.31 79 SER A C 1
ATOM 594 O O . SER A 1 79 ? -15.597 -3.324 -2.586 1.00 81.31 79 SER A O 1
ATOM 596 N N . LEU A 1 80 ? -13.780 -4.258 -3.521 1.00 82.12 80 LEU A N 1
ATOM 597 C CA . LEU A 1 80 ? -14.410 -5.532 -3.861 1.00 82.12 80 LEU A CA 1
ATOM 598 C C . LEU A 1 80 ? -14.905 -6.267 -2.606 1.00 82.12 80 LEU A C 1
ATOM 600 O O . LEU A 1 80 ? -16.034 -6.760 -2.574 1.00 82.12 80 LEU A O 1
ATOM 604 N N . TYR A 1 81 ? -14.104 -6.268 -1.535 1.00 80.50 81 TYR A N 1
ATOM 605 C CA . TYR A 1 81 ? -14.491 -6.837 -0.244 1.00 80.50 81 TYR A CA 1
ATOM 606 C C . TYR A 1 81 ? -15.726 -6.132 0.340 1.00 80.50 81 TYR A C 1
ATOM 608 O O . TYR A 1 81 ? -16.672 -6.788 0.777 1.00 80.50 81 TYR A O 1
ATOM 616 N N . LYS A 1 82 ? -15.779 -4.795 0.299 1.00 76.50 82 LYS A N 1
ATOM 617 C CA . LYS A 1 82 ? -16.946 -4.030 0.775 1.00 76.50 82 LYS A CA 1
ATOM 618 C C . LYS A 1 82 ? -18.214 -4.324 -0.024 1.00 76.50 82 LYS A C 1
ATOM 620 O O . LYS A 1 82 ? -19.281 -4.431 0.577 1.00 76.50 82 LYS A O 1
ATOM 625 N N . VAL A 1 83 ? -18.106 -4.457 -1.347 1.00 81.62 83 VAL A N 1
ATOM 626 C CA . VAL A 1 83 ? -19.243 -4.809 -2.213 1.00 81.62 83 VAL A CA 1
ATOM 627 C C . VAL A 1 83 ? -19.731 -6.223 -1.895 1.00 81.62 83 VAL A C 1
ATOM 629 O O . VAL A 1 83 ? -20.927 -6.426 -1.690 1.00 81.62 83 VAL A O 1
ATOM 632 N N . ARG A 1 84 ? -18.815 -7.193 -1.772 1.00 80.44 84 ARG A N 1
ATOM 633 C CA . ARG A 1 84 ? -19.158 -8.604 -1.539 1.00 80.44 84 ARG A CA 1
ATOM 634 C C . ARG A 1 84 ? -19.746 -8.882 -0.152 1.00 80.44 84 ARG A C 1
ATOM 636 O O . ARG A 1 84 ? -20.581 -9.779 -0.033 1.00 80.44 84 ARG A O 1
ATOM 643 N N . PHE A 1 85 ? -19.320 -8.143 0.876 1.00 79.62 85 PHE A N 1
ATOM 644 C CA . PHE A 1 85 ? -19.696 -8.355 2.284 1.00 79.62 85 PHE A CA 1
ATOM 645 C C . PHE A 1 85 ? -20.499 -7.187 2.882 1.00 79.62 85 PHE A C 1
ATOM 647 O O . PHE A 1 85 ? -20.394 -6.886 4.076 1.00 79.62 85 PHE A O 1
ATOM 654 N N . ARG A 1 86 ? -21.319 -6.528 2.056 1.00 63.59 86 ARG A N 1
ATOM 655 C CA . ARG A 1 86 ? -22.071 -5.307 2.392 1.00 63.59 86 ARG A CA 1
ATOM 656 C C . ARG A 1 86 ? -22.895 -5.399 3.686 1.00 63.59 86 ARG A C 1
ATOM 658 O O . ARG A 1 86 ? -22.955 -4.423 4.425 1.00 63.59 86 ARG A O 1
ATOM 665 N N . GLU A 1 87 ? -23.468 -6.561 4.010 1.00 61.69 87 GLU A N 1
ATOM 666 C CA . GLU A 1 87 ? -24.259 -6.777 5.240 1.00 61.69 87 GLU A CA 1
ATOM 667 C C . GLU A 1 87 ? -23.429 -6.692 6.529 1.00 61.69 87 GLU A C 1
ATOM 669 O O . GLU A 1 87 ? -23.916 -6.208 7.550 1.00 61.69 87 GLU A O 1
ATOM 674 N N . LYS A 1 88 ? -22.144 -7.070 6.482 1.00 56.34 88 LYS A N 1
ATOM 675 C CA . LYS A 1 88 ? -21.216 -6.958 7.622 1.00 56.34 88 LYS A CA 1
ATOM 676 C C . LYS A 1 88 ? -20.698 -5.525 7.813 1.00 56.34 88 LYS A C 1
ATOM 678 O O . LYS A 1 88 ? -20.270 -5.163 8.906 1.00 56.34 88 LYS A O 1
ATOM 683 N N . TYR A 1 89 ? -20.783 -4.703 6.764 1.00 56.75 89 TYR A N 1
ATOM 684 C CA . TYR A 1 89 ? -20.459 -3.274 6.749 1.00 56.75 89 TYR A CA 1
ATOM 685 C C . TYR A 1 89 ? -21.717 -2.406 6.664 1.00 56.75 89 TYR A C 1
ATOM 687 O O . TYR A 1 89 ? -21.732 -1.407 5.945 1.00 56.75 89 TYR A O 1
ATOM 695 N N . ARG A 1 90 ? -22.775 -2.721 7.424 1.00 52.03 90 ARG A N 1
ATOM 696 C CA . ARG A 1 90 ? -23.798 -1.706 7.701 1.00 52.03 90 ARG A CA 1
ATOM 697 C C . ARG A 1 90 ? -23.062 -0.524 8.347 1.00 52.03 90 ARG A C 1
ATOM 699 O O . ARG A 1 90 ? -22.491 -0.714 9.426 1.00 52.03 90 ARG A O 1
ATOM 706 N N . PRO A 1 91 ? -22.989 0.663 7.712 1.00 52.81 91 PRO A N 1
ATOM 707 C CA . PRO A 1 91 ? -22.401 1.808 8.376 1.00 52.81 91 PRO A CA 1
ATOM 708 C C . PRO A 1 91 ? -23.193 1.976 9.666 1.00 52.81 91 PRO A C 1
ATOM 710 O O . PRO A 1 91 ? -24.425 2.029 9.653 1.00 52.81 91 PRO A O 1
ATOM 713 N N . SER A 1 92 ? -22.493 1.948 10.801 1.00 53.00 92 SER A N 1
ATOM 714 C CA . SER A 1 92 ? -23.088 2.387 12.053 1.00 53.00 92 SER A CA 1
ATOM 715 C C . SER A 1 92 ? -23.711 3.740 11.740 1.00 53.00 92 SER A C 1
ATOM 717 O O . SER A 1 92 ? -23.004 4.639 11.287 1.00 53.00 92 SER A O 1
ATOM 719 N N . ASN A 1 93 ? -25.029 3.857 11.908 1.00 50.38 93 ASN A N 1
ATOM 720 C CA . ASN A 1 93 ? -25.825 5.048 11.597 1.00 50.38 93 ASN A CA 1
ATOM 721 C C . ASN A 1 93 ? -25.507 6.204 12.572 1.00 50.38 93 ASN A C 1
ATOM 723 O O . ASN A 1 93 ? -26.372 6.975 12.980 1.00 50.38 93 ASN A O 1
ATOM 727 N N . ARG A 1 94 ? -24.259 6.276 13.039 1.00 55.97 94 ARG A N 1
ATOM 728 C CA . ARG A 1 94 ? -23.746 7.277 13.946 1.00 55.97 94 ARG A CA 1
ATOM 729 C C . ARG A 1 94 ? -23.504 8.512 13.098 1.00 55.97 94 ARG A C 1
ATOM 731 O O . ARG A 1 94 ? -22.531 8.564 12.350 1.00 55.97 94 ARG A O 1
ATOM 73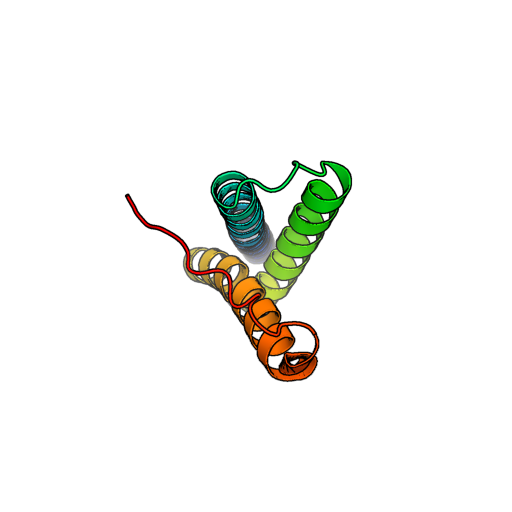8 N N . LYS A 1 95 ? -24.420 9.478 13.199 1.00 47.66 95 LYS A N 1
ATOM 739 C CA . LYS A 1 95 ? -24.226 10.839 12.693 1.00 47.66 95 LYS A CA 1
ATOM 740 C C . LYS A 1 95 ? -22.834 11.295 13.132 1.00 47.66 95 LYS A C 1
ATOM 742 O O . LYS A 1 95 ? -22.594 11.488 14.323 1.00 47.66 95 LYS A O 1
ATOM 747 N N . VAL A 1 96 ? -21.901 11.383 12.190 1.00 60.41 96 VAL A N 1
ATOM 748 C CA . VAL A 1 96 ? -20.604 12.001 12.446 1.00 60.41 96 VAL A CA 1
ATOM 749 C C . VAL A 1 96 ? -20.917 13.478 12.620 1.00 60.41 96 VAL A C 1
ATOM 751 O O . VAL A 1 96 ? -21.240 14.158 11.652 1.00 60.41 96 VAL A O 1
ATOM 754 N N . ARG A 1 97 ? -20.941 13.943 13.872 1.00 45.75 97 ARG A N 1
ATOM 755 C CA . ARG A 1 97 ? -21.038 15.367 14.178 1.00 45.75 97 ARG A CA 1
ATOM 756 C C . ARG A 1 97 ? -19.706 15.978 13.764 1.00 45.75 97 ARG A C 1
ATOM 758 O O . ARG A 1 97 ? -18.717 15.830 14.475 1.00 45.75 97 ARG A O 1
ATOM 765 N N . ILE A 1 98 ? -19.684 16.542 12.566 1.00 52.59 98 ILE A N 1
ATOM 766 C CA . ILE A 1 98 ? -18.595 17.392 12.102 1.00 52.59 98 ILE A CA 1
ATOM 767 C C . ILE A 1 98 ? -18.763 18.711 12.877 1.00 52.59 98 ILE A C 1
ATOM 769 O O . ILE A 1 98 ? -19.894 19.208 12.903 1.00 52.59 98 ILE A O 1
ATOM 773 N N . PRO A 1 99 ? -17.742 19.182 13.615 1.00 56.03 99 PRO A N 1
ATOM 774 C CA . PRO A 1 99 ? -17.781 20.496 14.251 1.00 56.03 99 PRO A CA 1
ATOM 775 C C . PRO A 1 99 ? -17.873 21.617 13.213 1.00 56.03 99 PRO A C 1
ATOM 777 O O . PRO A 1 99 ? -17.378 21.411 12.080 1.00 56.03 99 PRO A O 1
#